Protein AF-A0A4R3YMQ5-F1 (afdb_monomer)

pLDDT: mean 91.07, std 9.38, range [49.69, 98.44]

Radius of gyration: 19.77 Å; Cα contacts (8 Å, |Δi|>4): 16; chains: 1; bounding box: 44×19×56 Å

Mean predicted aligned error: 5.19 Å

Structure (mmCIF, N/CA/C/O backbone):
data_AF-A0A4R3YMQ5-F1
#
_entry.id   AF-A0A4R3YMQ5-F1
#
loop_
_atom_site.group_PDB
_atom_site.id
_atom_site.type_symbol
_atom_site.label_atom_id
_atom_site.label_alt_id
_atom_site.label_comp_id
_atom_site.label_asym_id
_atom_site.label_entity_id
_atom_site.label_seq_id
_atom_site.pdbx_PDB_ins_code
_atom_site.Cartn_x
_atom_site.Cartn_y
_atom_site.Cartn_z
_atom_site.occupancy
_atom_site.B_iso_or_equiv
_atom_site.auth_seq_id
_atom_site.auth_comp_id
_atom_site.auth_asym_id
_atom_site.auth_atom_id
_atom_site.pdbx_PDB_model_num
ATOM 1 N N . MET A 1 1 ? 17.869 11.058 -12.123 1.00 59.25 1 MET A N 1
ATOM 2 C CA . MET A 1 1 ? 17.644 10.157 -10.970 1.00 59.25 1 MET A CA 1
ATOM 3 C C . MET A 1 1 ? 18.714 9.081 -11.001 1.00 59.25 1 MET A C 1
ATOM 5 O O . MET A 1 1 ? 18.903 8.506 -12.069 1.00 59.25 1 MET A O 1
ATOM 9 N N . LYS A 1 2 ? 19.456 8.834 -9.913 1.00 74.19 2 LYS A N 1
ATOM 10 C CA . LYS A 1 2 ? 20.405 7.711 -9.899 1.00 74.19 2 LYS A CA 1
ATOM 11 C C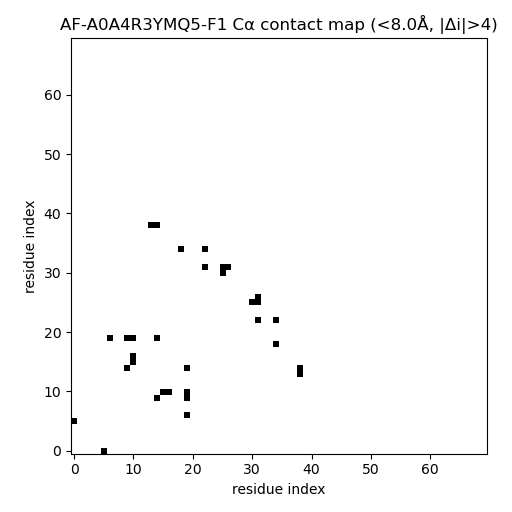 . LYS A 1 2 ? 19.614 6.412 -9.727 1.00 74.19 2 LYS A C 1
ATOM 13 O O . LYS A 1 2 ? 18.584 6.394 -9.063 1.00 74.19 2 LYS A O 1
ATOM 18 N N . LYS A 1 3 ? 20.101 5.312 -10.309 1.00 72.50 3 LYS A N 1
ATOM 19 C CA . LYS A 1 3 ? 19.459 3.987 -10.210 1.00 72.50 3 LYS A CA 1
ATOM 20 C C . LYS A 1 3 ? 19.261 3.544 -8.749 1.00 72.50 3 LYS A C 1
ATOM 22 O O . LYS A 1 3 ? 18.260 2.913 -8.439 1.00 72.50 3 LYS A O 1
ATOM 27 N N . GLN A 1 4 ? 20.175 3.943 -7.859 1.00 75.00 4 GLN A N 1
ATOM 28 C CA . GLN A 1 4 ? 20.081 3.711 -6.413 1.00 75.00 4 GLN A CA 1
ATOM 29 C C . GLN A 1 4 ? 18.884 4.429 -5.769 1.00 75.00 4 GLN A C 1
ATOM 31 O O . GLN A 1 4 ? 18.178 3.811 -4.979 1.00 75.00 4 GLN A O 1
ATOM 36 N N . ASP A 1 5 ? 18.603 5.679 -6.154 1.00 87.25 5 ASP A N 1
ATOM 37 C CA . ASP A 1 5 ? 17.481 6.455 -5.601 1.00 87.25 5 ASP A CA 1
ATOM 38 C C . ASP A 1 5 ? 16.135 5.796 -5.943 1.00 87.25 5 ASP A C 1
ATOM 40 O O . ASP A 1 5 ? 15.241 5.713 -5.108 1.00 87.25 5 ASP A O 1
ATOM 44 N N . ILE A 1 6 ? 16.009 5.269 -7.168 1.00 87.19 6 ILE A N 1
ATOM 45 C CA . ILE A 1 6 ? 14.798 4.581 -7.637 1.00 87.19 6 ILE A CA 1
ATOM 46 C C . ILE A 1 6 ? 14.557 3.306 -6.823 1.00 87.19 6 ILE A C 1
ATOM 48 O O . ILE A 1 6 ? 13.448 3.086 -6.345 1.00 87.19 6 ILE A O 1
ATOM 52 N N . THR A 1 7 ? 15.586 2.476 -6.636 1.00 89.06 7 THR A N 1
ATOM 53 C CA . THR A 1 7 ? 15.462 1.230 -5.866 1.00 89.06 7 THR A CA 1
ATOM 54 C C . THR A 1 7 ? 15.047 1.492 -4.420 1.00 89.06 7 THR A C 1
ATOM 56 O O . THR A 1 7 ? 14.187 0.774 -3.911 1.00 89.06 7 THR A O 1
ATOM 59 N N . ILE A 1 8 ? 15.606 2.522 -3.776 1.00 90.50 8 ILE A N 1
ATOM 60 C CA . ILE A 1 8 ? 15.226 2.911 -2.410 1.00 90.50 8 ILE A CA 1
ATOM 61 C C . ILE A 1 8 ? 13.755 3.333 -2.379 1.00 90.50 8 ILE A C 1
ATOM 63 O O . ILE A 1 8 ? 12.977 2.735 -1.644 1.00 90.50 8 ILE A O 1
ATOM 67 N N . CYS A 1 9 ? 13.335 4.256 -3.253 1.00 92.00 9 CYS A N 1
ATOM 68 C CA . CYS A 1 9 ? 11.940 4.702 -3.301 1.00 92.00 9 CYS A CA 1
ATOM 69 C C . CYS A 1 9 ? 10.946 3.552 -3.523 1.00 92.00 9 CYS A C 1
ATOM 71 O O . CYS A 1 9 ? 9.880 3.528 -2.912 1.00 92.00 9 CYS A O 1
ATOM 73 N N . LEU A 1 10 ? 11.274 2.595 -4.396 1.00 92.75 10 LEU A N 1
ATOM 74 C CA . LEU A 1 10 ? 10.408 1.442 -4.647 1.00 92.75 10 LEU A CA 1
ATOM 75 C C . LEU A 1 10 ? 10.371 0.483 -3.453 1.00 92.75 10 LEU A C 1
ATOM 77 O O . LEU A 1 10 ? 9.306 -0.047 -3.136 1.00 92.75 10 LEU A O 1
ATOM 81 N N . THR A 1 11 ? 11.505 0.290 -2.777 1.00 93.62 11 THR A N 1
ATOM 82 C CA . THR A 1 11 ? 11.591 -0.530 -1.560 1.00 93.62 11 THR A CA 1
ATOM 83 C C . THR A 1 11 ? 10.760 0.085 -0.436 1.00 93.62 11 THR A C 1
ATOM 85 O O . THR A 1 11 ? 9.954 -0.613 0.175 1.00 93.62 11 THR A O 1
ATOM 88 N N . ASP A 1 12 ? 10.870 1.398 -0.228 1.00 93.50 12 ASP A N 1
ATOM 89 C CA . ASP A 1 12 ? 10.095 2.139 0.774 1.00 93.50 12 ASP A CA 1
ATOM 90 C C . ASP A 1 12 ? 8.592 2.144 0.449 1.00 93.50 12 ASP A C 1
ATOM 92 O O . ASP A 1 12 ? 7.749 2.099 1.344 1.00 93.50 12 ASP A O 1
ATOM 96 N N . ALA A 1 13 ? 8.234 2.104 -0.838 1.00 92.25 13 ALA A N 1
ATOM 97 C CA . ALA A 1 13 ? 6.860 1.888 -1.298 1.00 92.25 13 ALA A CA 1
ATOM 98 C C . ALA A 1 13 ? 6.373 0.430 -1.119 1.00 92.25 13 ALA A C 1
ATOM 100 O O . ALA A 1 13 ? 5.274 0.070 -1.556 1.00 92.25 13 ALA A O 1
ATOM 101 N N . GLY A 1 14 ? 7.183 -0.437 -0.507 1.00 92.50 14 GLY A N 1
ATOM 102 C CA . GLY A 1 14 ? 6.872 -1.838 -0.246 1.00 92.50 14 GLY A CA 1
ATOM 103 C C . GLY A 1 14 ? 6.899 -2.727 -1.488 1.00 92.50 14 GLY A C 1
ATOM 104 O O . GLY A 1 14 ? 6.293 -3.804 -1.462 1.00 92.50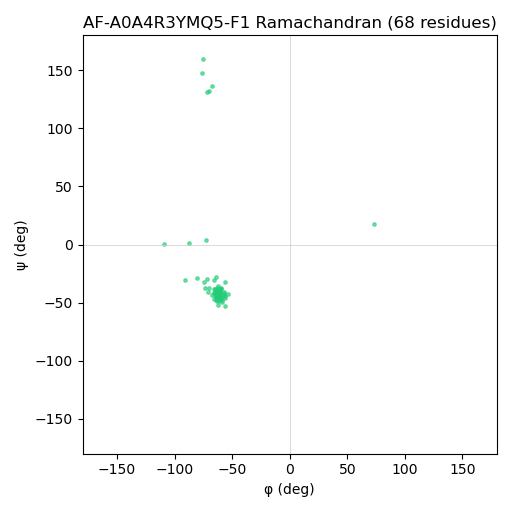 14 GLY A O 1
ATOM 105 N N . CYS A 1 15 ? 7.524 -2.286 -2.587 1.00 93.38 15 CYS A N 1
ATOM 106 C CA . CYS A 1 15 ? 7.696 -3.123 -3.774 1.00 93.38 15 CYS A CA 1
ATOM 107 C C . CYS A 1 15 ? 8.654 -4.271 -3.444 1.00 93.38 15 CYS A C 1
ATOM 109 O O . CYS A 1 15 ? 9.702 -4.065 -2.833 1.00 93.38 15 CYS A O 1
ATOM 111 N N . GLN A 1 16 ? 8.317 -5.484 -3.877 1.00 91.06 16 GLN A N 1
ATOM 112 C CA . GLN A 1 16 ? 9.220 -6.624 -3.727 1.00 91.06 16 GLN A CA 1
ATOM 113 C C . GLN A 1 16 ? 10.373 -6.556 -4.733 1.00 91.06 16 GLN A C 1
ATOM 115 O O . GLN A 1 16 ? 10.261 -5.908 -5.774 1.00 91.06 16 GLN A O 1
ATOM 120 N N . LEU A 1 17 ? 11.465 -7.265 -4.438 1.00 88.75 17 LEU A N 1
ATOM 121 C CA . LEU A 1 17 ? 12.667 -7.290 -5.277 1.00 88.75 17 LEU A CA 1
ATOM 122 C C . LEU A 1 17 ? 12.353 -7.667 -6.733 1.00 88.75 17 LEU A C 1
ATOM 124 O O . LEU A 1 17 ? 12.811 -6.977 -7.639 1.00 88.75 17 LEU A O 1
ATOM 128 N N . ASP A 1 18 ? 11.489 -8.660 -6.955 1.00 90.12 18 ASP A N 1
ATOM 129 C CA . ASP A 1 18 ? 11.072 -9.085 -8.299 1.00 90.12 18 ASP A CA 1
ATOM 130 C C . ASP A 1 18 ? 10.377 -7.957 -9.075 1.00 90.12 18 ASP A C 1
ATOM 132 O O . ASP A 1 18 ? 10.574 -7.781 -10.276 1.00 90.12 18 ASP A O 1
ATOM 136 N N . MET A 1 19 ? 9.571 -7.156 -8.377 1.00 91.25 19 MET A N 1
ATOM 137 C CA . MET A 1 19 ? 8.851 -6.030 -8.962 1.00 91.25 19 MET A CA 1
ATOM 138 C C . MET A 1 19 ? 9.783 -4.856 -9.263 1.00 91.25 19 MET A C 1
ATOM 140 O O . MET A 1 19 ? 9.634 -4.198 -10.290 1.00 91.25 19 MET A O 1
ATOM 144 N N . ILE A 1 20 ? 10.758 -4.613 -8.386 1.00 92.19 20 ILE A N 1
ATOM 145 C CA . ILE A 1 20 ? 11.808 -3.612 -8.592 1.00 92.19 20 ILE A CA 1
ATOM 146 C C . ILE A 1 20 ? 12.656 -3.992 -9.805 1.00 92.19 20 ILE A C 1
ATOM 148 O O . ILE A 1 20 ? 12.935 -3.140 -10.646 1.00 92.19 20 ILE A O 1
ATOM 152 N N . GLN A 1 21 ? 13.030 -5.265 -9.927 1.00 91.31 21 GLN A N 1
ATOM 153 C CA . GLN A 1 21 ? 13.784 -5.757 -11.071 1.00 91.31 21 GLN A CA 1
ATOM 154 C C . GLN A 1 21 ? 12.989 -5.582 -12.370 1.00 91.31 21 GLN A C 1
ATOM 156 O O . GLN A 1 21 ? 13.497 -4.958 -13.300 1.00 91.31 21 GLN A O 1
ATOM 161 N N . GLN A 1 22 ? 11.718 -6.002 -12.396 1.00 90.81 22 GLN A N 1
ATOM 162 C CA . GLN A 1 22 ? 10.836 -5.780 -13.548 1.00 90.81 22 GLN A CA 1
ATOM 163 C C . GLN A 1 22 ? 10.732 -4.292 -13.907 1.00 90.81 22 GLN A C 1
ATOM 165 O O . GLN A 1 22 ? 10.860 -3.929 -15.072 1.00 90.81 22 GLN A O 1
ATOM 170 N N . PHE A 1 23 ? 10.561 -3.411 -12.917 1.00 92.12 23 PHE A N 1
ATOM 171 C CA . PHE A 1 23 ? 10.486 -1.966 -13.142 1.00 92.12 23 PHE A CA 1
ATOM 172 C C . PHE A 1 23 ? 11.765 -1.401 -13.781 1.00 92.12 23 PHE A C 1
ATOM 174 O O . PHE A 1 23 ? 11.695 -0.546 -14.667 1.00 92.12 23 PHE A O 1
ATOM 181 N N . LEU A 1 24 ? 12.935 -1.871 -13.336 1.00 90.00 24 LEU A N 1
ATOM 182 C CA . LEU A 1 24 ? 14.232 -1.443 -13.859 1.00 90.00 24 LEU A CA 1
ATOM 183 C C . LEU A 1 24 ? 14.510 -1.977 -15.272 1.00 90.00 24 LEU A C 1
ATOM 185 O O . LEU A 1 24 ? 15.214 -1.306 -16.024 1.00 90.00 24 LEU A O 1
ATOM 189 N N . GLU A 1 25 ? 13.974 -3.148 -15.620 1.00 92.19 25 GLU A N 1
ATOM 190 C CA . GLU A 1 25 ? 14.126 -3.790 -16.935 1.00 92.19 25 GLU A CA 1
ATOM 191 C C . GLU A 1 25 ? 13.185 -3.216 -18.002 1.00 92.19 25 GLU A C 1
ATOM 193 O O . GLU A 1 25 ? 13.529 -3.215 -19.182 1.00 92.19 25 GLU A O 1
ATOM 198 N N . LYS A 1 26 ? 12.007 -2.704 -17.621 1.00 90.00 26 LYS A N 1
ATOM 199 C CA . LYS A 1 26 ? 11.095 -2.057 -18.576 1.00 90.00 26 LYS A CA 1
ATOM 200 C C . LYS A 1 26 ? 11.656 -0.720 -19.042 1.00 90.00 26 LYS A C 1
ATOM 202 O O . LYS A 1 26 ? 12.038 0.094 -18.210 1.00 90.00 26 LYS A O 1
ATOM 207 N N . GLU A 1 27 ? 11.665 -0.463 -20.346 1.00 87.81 27 GLU A N 1
ATOM 208 C CA . GLU A 1 27 ? 12.008 0.855 -20.907 1.00 87.81 27 GLU A CA 1
ATOM 209 C C . GLU A 1 27 ? 10.770 1.747 -21.074 1.00 87.81 27 GLU A C 1
ATOM 211 O O . GLU A 1 27 ? 10.854 2.968 -20.915 1.00 87.81 27 GLU A O 1
ATOM 216 N N . ASP A 1 28 ? 9.617 1.121 -21.318 1.00 93.94 28 ASP A N 1
ATOM 217 C CA . ASP A 1 28 ? 8.334 1.787 -21.496 1.00 93.94 28 ASP A CA 1
ATOM 218 C C . ASP A 1 28 ? 7.789 2.364 -20.176 1.00 93.94 28 ASP A C 1
ATOM 220 O O . ASP A 1 28 ? 7.764 1.710 -19.126 1.00 93.94 28 ASP A O 1
ATOM 224 N N . GLN A 1 29 ? 7.367 3.630 -20.224 1.00 91.00 29 GLN A N 1
ATOM 225 C CA . GLN A 1 29 ? 6.881 4.352 -19.047 1.00 91.00 29 GLN A CA 1
ATOM 226 C C . GL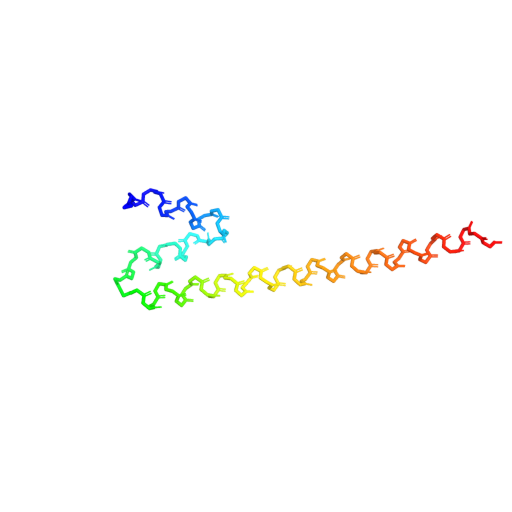N A 1 29 ? 5.477 3.907 -18.631 1.00 91.00 29 GLN A C 1
ATOM 228 O O . GLN A 1 29 ? 5.184 3.893 -17.433 1.00 91.00 29 GLN A O 1
ATOM 233 N N . ASP A 1 30 ? 4.626 3.507 -19.574 1.00 93.69 30 ASP A N 1
ATOM 234 C CA . ASP A 1 30 ? 3.272 3.054 -19.268 1.00 93.69 30 ASP A CA 1
ATOM 235 C C . ASP A 1 30 ? 3.305 1.695 -18.563 1.00 93.69 30 ASP A C 1
ATOM 237 O O . ASP A 1 30 ? 2.623 1.511 -17.552 1.00 93.69 30 ASP A O 1
ATOM 241 N N . GLU A 1 31 ? 4.173 0.775 -18.992 1.00 92.44 31 GLU A N 1
ATOM 242 C CA . GLU A 1 31 ? 4.400 -0.497 -18.298 1.00 92.44 31 GLU A CA 1
ATOM 243 C C . GLU A 1 31 ? 4.904 -0.286 -16.861 1.00 92.44 31 GLU A C 1
ATOM 245 O O . GLU A 1 31 ? 4.407 -0.910 -15.915 1.00 92.44 31 GLU A O 1
ATOM 250 N N . ARG A 1 32 ? 5.844 0.646 -16.666 1.00 92.38 32 ARG A N 1
ATOM 251 C CA . ARG A 1 32 ? 6.323 1.045 -15.333 1.00 92.38 32 ARG A CA 1
ATOM 252 C C . ARG A 1 32 ? 5.200 1.616 -14.467 1.00 92.38 32 ARG A C 1
ATOM 254 O O . ARG A 1 32 ? 5.080 1.251 -13.297 1.00 92.38 32 ARG A O 1
ATOM 261 N N . LEU A 1 33 ? 4.349 2.477 -15.025 1.00 93.88 33 LEU A N 1
ATOM 262 C CA . LEU A 1 33 ? 3.196 3.039 -14.317 1.00 93.88 33 LEU A CA 1
ATOM 263 C C . LEU A 1 33 ? 2.164 1.967 -13.951 1.00 93.88 33 LEU A C 1
ATOM 265 O O . LEU A 1 33 ? 1.594 2.019 -12.858 1.00 93.88 33 LEU A O 1
ATOM 269 N N . ILE A 1 34 ? 1.926 0.988 -14.826 1.00 94.19 34 ILE A N 1
ATOM 270 C CA . ILE A 1 34 ? 1.038 -0.149 -14.552 1.00 94.19 34 ILE A CA 1
ATOM 271 C C . ILE A 1 34 ? 1.564 -0.962 -13.365 1.00 94.19 34 ILE A C 1
ATOM 273 O O . ILE A 1 34 ? 0.782 -1.283 -12.465 1.00 94.19 34 ILE A O 1
ATOM 277 N N . LEU A 1 35 ? 2.874 -1.233 -13.309 1.00 93.12 35 LEU A N 1
ATOM 278 C CA . LEU A 1 35 ? 3.490 -1.885 -12.151 1.00 93.12 35 LEU A CA 1
ATOM 279 C C . LEU A 1 35 ? 3.207 -1.082 -10.873 1.00 93.12 35 LEU A C 1
ATOM 281 O O . LEU A 1 35 ? 2.625 -1.616 -9.932 1.00 93.12 35 LEU A O 1
ATOM 285 N N . LEU A 1 36 ? 3.495 0.220 -10.843 1.00 94.75 36 LEU A N 1
ATOM 286 C CA . LEU A 1 36 ? 3.244 1.041 -9.648 1.00 94.75 36 LEU A CA 1
ATOM 287 C C . LEU A 1 36 ? 1.766 1.065 -9.224 1.00 94.75 36 LEU A C 1
ATOM 289 O O . LEU A 1 36 ? 1.460 0.999 -8.031 1.00 94.75 36 LEU A O 1
ATOM 293 N N . LYS A 1 37 ? 0.830 1.108 -10.181 1.00 95.31 37 LYS A N 1
ATOM 294 C CA . LYS A 1 37 ? -0.612 1.016 -9.896 1.00 95.31 37 LYS A CA 1
ATOM 295 C C . LYS A 1 37 ? -0.974 -0.320 -9.247 1.00 95.31 37 LYS A C 1
ATOM 297 O O . LYS A 1 37 ? -1.737 -0.328 -8.284 1.00 95.31 37 LYS A O 1
ATOM 302 N N . LYS A 1 38 ? -0.393 -1.427 -9.717 1.00 93.75 38 LYS A N 1
ATOM 303 C CA . LYS A 1 38 ? -0.583 -2.751 -9.112 1.00 93.75 38 LYS A CA 1
ATOM 304 C C . LYS A 1 38 ? -0.092 -2.778 -7.664 1.00 93.75 38 LYS A C 1
ATOM 306 O O . LYS A 1 38 ? -0.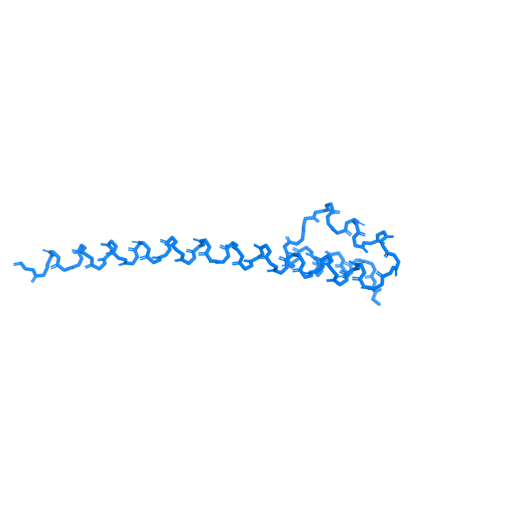831 -3.227 -6.792 1.00 93.75 38 LYS A O 1
ATOM 311 N N . GLN A 1 39 ? 1.096 -2.231 -7.391 1.00 94.44 39 GLN A N 1
ATOM 312 C CA . GLN A 1 39 ? 1.607 -2.128 -6.019 1.00 94.44 39 GLN A CA 1
ATOM 313 C C . GLN A 1 39 ? 0.654 -1.327 -5.127 1.00 94.44 39 GLN A C 1
ATOM 315 O O . GLN A 1 39 ? 0.334 -1.752 -4.017 1.00 94.44 39 GLN A O 1
ATOM 320 N N . LYS A 1 40 ? 0.157 -0.188 -5.621 1.00 95.75 40 LYS A N 1
ATOM 321 C CA . LYS A 1 40 ? -0.821 0.631 -4.896 1.00 95.75 40 LYS A CA 1
ATOM 322 C C . LYS A 1 40 ? -2.081 -0.168 -4.542 1.00 95.75 40 LYS A C 1
ATOM 324 O O . LYS A 1 40 ? -2.546 -0.071 -3.410 1.00 95.75 40 LYS A O 1
ATOM 329 N N . CYS A 1 41 ? -2.615 -0.967 -5.466 1.00 96.88 41 CYS A N 1
ATOM 330 C CA . CYS A 1 41 ? -3.759 -1.841 -5.192 1.00 96.88 41 CYS A CA 1
ATOM 331 C C . CYS A 1 41 ? -3.450 -2.861 -4.087 1.00 96.88 41 CYS A C 1
ATOM 333 O O . CYS A 1 41 ? -4.220 -2.963 -3.137 1.00 96.88 41 CYS A O 1
ATOM 335 N N . CYS A 1 42 ? -2.298 -3.535 -4.138 1.00 94.88 42 CYS A N 1
ATOM 336 C CA . CYS A 1 42 ? -1.902 -4.491 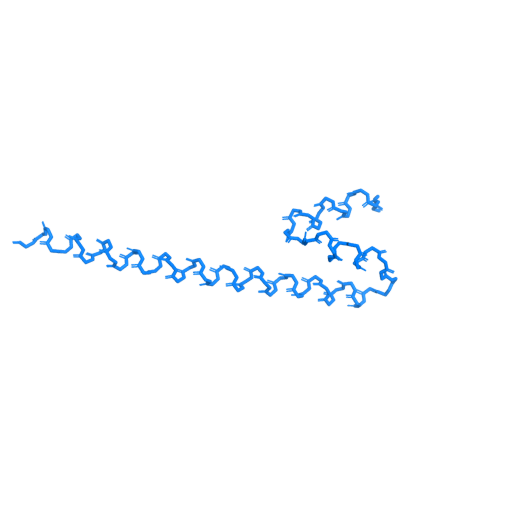-3.099 1.00 94.88 42 CYS A CA 1
ATOM 337 C C . CYS A 1 42 ? -1.768 -3.840 -1.711 1.00 94.88 42 CYS A C 1
ATOM 339 O O . CYS A 1 42 ? -2.129 -4.443 -0.700 1.00 94.88 42 CYS A O 1
ATOM 341 N N . LEU A 1 43 ? -1.255 -2.608 -1.638 1.00 96.12 43 LEU A N 1
ATOM 342 C CA . LEU A 1 43 ? -1.186 -1.859 -0.379 1.00 96.12 43 LEU A CA 1
ATOM 343 C C . LEU A 1 43 ? -2.580 -1.515 0.154 1.00 96.12 43 LEU A C 1
ATOM 345 O O . LEU A 1 43 ? -2.823 -1.666 1.349 1.00 96.12 43 LEU A O 1
ATOM 349 N N . LEU A 1 44 ? -3.500 -1.098 -0.720 1.00 97.25 44 LEU A N 1
ATOM 350 C CA . LEU A 1 44 ? -4.886 -0.818 -0.340 1.00 97.25 44 LEU A CA 1
ATOM 351 C C . LEU A 1 44 ? -5.599 -2.076 0.165 1.00 97.25 44 LEU A C 1
ATOM 353 O O . LEU A 1 44 ? -6.279 -2.022 1.182 1.00 97.25 44 LEU A O 1
ATOM 357 N N . GLU A 1 45 ? -5.403 -3.224 -0.480 1.00 97.25 45 GLU A N 1
ATOM 358 C CA . GLU A 1 45 ? -5.962 -4.500 -0.018 1.00 97.25 45 GLU A CA 1
ATOM 359 C C . GLU A 1 45 ? -5.452 -4.876 1.378 1.00 97.25 45 GLU A C 1
ATOM 361 O O . GLU A 1 45 ? -6.245 -5.226 2.255 1.00 97.25 45 GLU A O 1
ATOM 366 N N . LYS A 1 46 ? -4.140 -4.739 1.619 1.00 96.50 46 LYS A N 1
ATOM 367 C CA . LYS A 1 46 ? -3.546 -4.954 2.948 1.00 96.50 46 LYS A CA 1
ATOM 368 C C . LYS A 1 46 ? -4.113 -3.986 3.981 1.00 96.50 46 LYS A C 1
ATOM 370 O O . LYS A 1 46 ? -4.456 -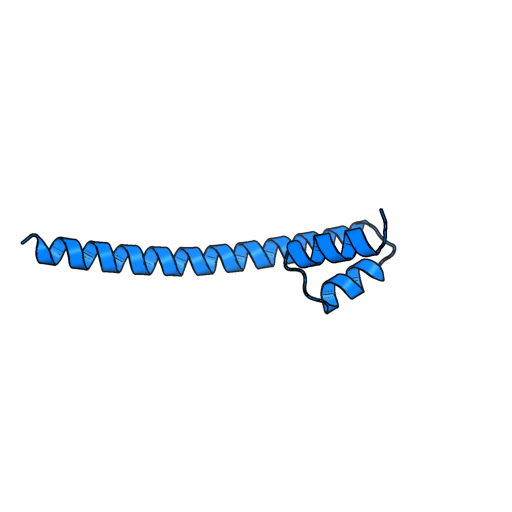4.415 5.079 1.00 96.50 46 LYS A O 1
ATOM 375 N N . LEU A 1 47 ? -4.250 -2.708 3.628 1.00 97.38 47 LEU A N 1
ATOM 376 C CA . LEU A 1 47 ? -4.852 -1.696 4.494 1.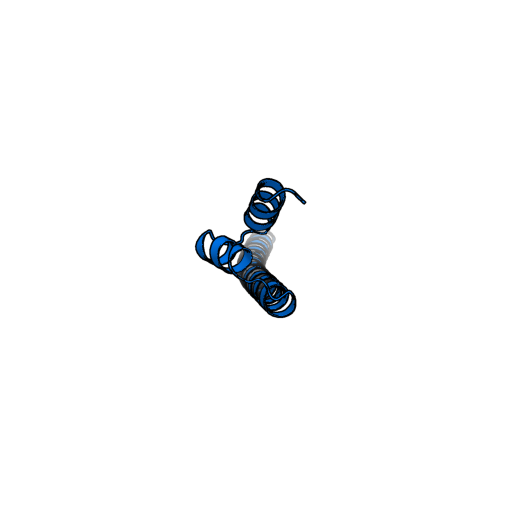00 97.38 47 LEU A CA 1
ATOM 377 C C . LEU A 1 47 ? -6.291 -2.074 4.859 1.00 97.38 47 LEU A C 1
ATOM 379 O O . LEU A 1 47 ? -6.639 -2.073 6.034 1.00 97.38 47 LEU A O 1
ATOM 383 N N . HIS A 1 48 ? -7.110 -2.456 3.878 1.00 97.62 48 HIS A N 1
ATOM 384 C CA . HIS A 1 48 ? -8.485 -2.889 4.118 1.00 97.62 48 HIS A CA 1
ATOM 385 C C . HIS A 1 48 ? -8.560 -4.153 4.983 1.00 97.62 48 HIS A C 1
ATOM 387 O O . HIS A 1 48 ? -9.470 -4.280 5.799 1.00 97.62 48 HIS A O 1
ATOM 393 N N . MET A 1 49 ? -7.615 -5.083 4.838 1.00 97.94 49 MET A N 1
ATOM 394 C CA . MET A 1 49 ? -7.532 -6.264 5.698 1.00 97.94 49 MET A CA 1
ATOM 395 C C . MET A 1 49 ? -7.200 -5.888 7.146 1.00 97.94 49 MET A C 1
ATOM 397 O O . MET A 1 49 ? -7.867 -6.367 8.061 1.00 97.94 49 MET A O 1
ATOM 401 N N . ILE A 1 50 ? -6.203 -5.026 7.353 1.00 98.12 50 ILE A N 1
ATOM 402 C CA . ILE A 1 50 ? -5.815 -4.548 8.687 1.00 98.12 50 ILE A CA 1
ATOM 403 C C . ILE A 1 50 ? -6.967 -3.765 9.322 1.00 98.12 50 ILE A C 1
ATOM 405 O O . ILE A 1 50 ? -7.290 -4.006 10.480 1.00 98.12 50 ILE A O 1
ATOM 409 N N . GLN A 1 51 ? -7.643 -2.901 8.560 1.00 98.25 51 GLN A N 1
ATOM 410 C CA . GLN A 1 51 ? -8.806 -2.155 9.042 1.00 98.25 51 GLN A CA 1
ATOM 411 C C . GLN A 1 51 ? -9.895 -3.096 9.567 1.00 98.25 51 GLN A C 1
ATOM 413 O O . GLN A 1 51 ? -10.358 -2.915 10.683 1.00 98.25 51 GLN A O 1
ATOM 418 N N . LYS A 1 52 ? -10.228 -4.164 8.829 1.00 98.06 52 LYS A N 1
ATOM 419 C CA . LYS A 1 52 ? -11.206 -5.164 9.292 1.00 98.06 52 LYS A CA 1
ATOM 420 C C . LYS A 1 52 ? -10.788 -5.846 10.594 1.00 98.06 52 LYS A C 1
ATOM 422 O O . LYS A 1 52 ? -11.639 -6.156 11.420 1.00 98.06 52 LYS A O 1
ATOM 427 N N . GLN A 1 53 ? -9.494 -6.115 10.776 1.00 98.19 53 GLN A N 1
ATOM 428 C CA . GLN A 1 53 ? -8.993 -6.693 12.027 1.00 98.19 53 GLN A CA 1
ATOM 429 C C . GLN A 1 53 ? -9.166 -5.718 13.194 1.00 98.19 53 GLN A C 1
ATOM 431 O O . GLN A 1 53 ? -9.591 -6.136 14.269 1.00 98.19 53 GLN A O 1
ATOM 436 N N . ILE A 1 54 ? -8.882 -4.433 12.968 1.00 98.44 54 ILE A N 1
ATOM 437 C CA . ILE A 1 54 ? -9.087 -3.369 13.956 1.00 98.44 54 ILE A CA 1
ATOM 438 C C . ILE A 1 54 ? -10.574 -3.239 14.292 1.00 98.44 54 ILE A C 1
ATOM 440 O O . ILE A 1 54 ? -10.918 -3.302 15.465 1.00 98.44 54 ILE A O 1
ATOM 444 N N . ASP A 1 55 ? -11.455 -3.176 13.292 1.00 97.88 55 ASP A N 1
ATOM 445 C CA . ASP A 1 55 ? -12.905 -3.056 13.498 1.00 97.88 55 ASP A CA 1
ATOM 446 C C . ASP A 1 55 ? -13.453 -4.210 14.360 1.00 97.88 55 ASP A C 1
ATOM 448 O O . ASP A 1 55 ? -14.261 -4.001 15.268 1.00 97.88 55 ASP A O 1
ATOM 452 N N . CYS A 1 56 ? -12.982 -5.440 14.119 1.00 97.75 56 CYS A N 1
ATOM 453 C CA . CYS A 1 56 ? -13.327 -6.597 14.945 1.00 97.75 56 CYS A CA 1
ATOM 454 C C . CYS A 1 56 ? -12.837 -6.443 16.392 1.00 97.75 56 CYS A C 1
ATOM 456 O O . CYS A 1 56 ? -13.583 -6.738 17.326 1.00 97.75 56 CYS A O 1
ATOM 458 N N . LEU A 1 57 ? -11.592 -5.999 16.592 1.00 98.00 57 LEU A N 1
ATOM 459 C CA . LEU A 1 57 ? -11.038 -5.778 17.930 1.00 98.00 57 LEU A CA 1
ATOM 460 C C . LEU A 1 57 ? -11.791 -4.673 18.675 1.00 98.00 57 LEU A C 1
ATOM 462 O O . LEU A 1 57 ? -12.134 -4.859 19.841 1.00 98.00 57 LEU A O 1
ATOM 466 N N . ASP A 1 58 ? -12.107 -3.569 18.002 1.00 98.00 58 ASP A N 1
ATOM 467 C CA . ASP A 1 58 ? -12.871 -2.459 18.568 1.00 98.00 58 ASP A CA 1
ATOM 468 C C . ASP A 1 58 ? -14.268 -2.908 19.002 1.00 98.00 58 ASP A C 1
ATOM 470 O O . ASP A 1 58 ? -14.715 -2.568 20.100 1.00 98.00 58 ASP A O 1
ATOM 474 N N . TYR A 1 59 ? -14.931 -3.742 18.195 1.00 97.44 59 TYR A N 1
ATOM 475 C CA . TYR A 1 59 ? -16.212 -4.343 18.559 1.00 97.44 59 TYR A CA 1
ATOM 476 C C . TYR A 1 59 ? -16.116 -5.210 19.825 1.00 97.44 59 TYR A C 1
ATOM 478 O O . TYR A 1 59 ? -16.947 -5.079 20.732 1.00 97.44 59 TYR A O 1
ATOM 486 N N . PHE A 1 60 ? -15.093 -6.065 19.930 1.00 97.19 60 PHE A N 1
ATOM 487 C CA . PHE A 1 60 ? -14.883 -6.887 21.125 1.00 97.19 60 PHE A CA 1
ATOM 488 C C . PHE A 1 60 ? -14.586 -6.033 22.360 1.00 97.19 60 PHE A C 1
ATOM 490 O O . PHE A 1 60 ? -15.174 -6.254 23.418 1.00 97.19 60 PHE A O 1
ATOM 497 N N . ILE A 1 61 ? -13.726 -5.020 22.229 1.00 96.75 61 ILE A N 1
ATOM 498 C CA . ILE A 1 61 ? -13.402 -4.090 23.317 1.00 96.75 61 ILE A CA 1
ATOM 499 C C . ILE A 1 61 ? -14.654 -3.338 23.776 1.00 96.75 61 ILE A C 1
ATOM 501 O O . ILE A 1 61 ? -14.873 -3.194 24.979 1.00 96.75 61 ILE A O 1
ATOM 505 N N . TYR A 1 62 ? -15.475 -2.855 22.841 1.00 96.81 62 TYR A N 1
ATOM 506 C CA . TYR A 1 62 ? -16.731 -2.179 23.157 1.00 96.81 62 TYR A CA 1
ATOM 507 C C . TYR A 1 62 ? -17.685 -3.098 23.928 1.00 96.81 62 TYR A C 1
ATOM 509 O O . TYR A 1 62 ? -18.211 -2.698 24.966 1.00 96.81 62 TYR A O 1
ATOM 517 N N . THR A 1 63 ? -17.858 -4.334 23.457 1.00 95.62 63 THR A N 1
ATOM 518 C CA . THR A 1 63 ? -18.731 -5.332 24.092 1.00 95.62 63 THR A CA 1
ATOM 519 C C . THR A 1 63 ? -18.291 -5.615 25.529 1.00 95.62 63 THR A C 1
ATOM 521 O O . THR A 1 63 ? -19.091 -5.472 26.450 1.00 95.62 63 THR A O 1
ATOM 524 N N . LEU A 1 64 ? -16.998 -5.879 25.746 1.00 95.44 64 LEU A N 1
ATOM 525 C CA . LEU A 1 64 ? -16.449 -6.124 27.084 1.00 95.44 64 LEU A CA 1
ATOM 526 C C . LEU A 1 64 ? -16.582 -4.911 28.013 1.00 95.44 64 LEU A C 1
ATOM 528 O O . LEU A 1 64 ? -16.820 -5.061 29.209 1.00 95.44 64 LEU A O 1
ATOM 532 N N . LYS A 1 65 ? -16.416 -3.689 27.494 1.00 94.25 65 LYS A N 1
ATOM 533 C CA . LYS A 1 65 ? -16.610 -2.470 28.295 1.00 94.25 65 LYS A CA 1
ATOM 534 C C . LYS A 1 65 ? -18.061 -2.297 28.723 1.00 94.25 65 LYS A C 1
ATOM 536 O O . LYS A 1 65 ? -18.293 -1.866 29.845 1.00 94.25 65 LYS A O 1
ATOM 541 N N . LYS A 1 66 ? -19.009 -2.629 27.845 1.00 92.00 66 LYS A N 1
ATOM 542 C CA . LYS A 1 66 ? -20.440 -2.531 28.133 1.00 92.00 66 LYS A CA 1
ATOM 543 C C . LYS A 1 66 ? -20.873 -3.541 29.200 1.00 92.00 66 LYS A C 1
ATOM 545 O O . LYS A 1 66 ? -21.573 -3.155 30.123 1.00 92.00 66 LYS A O 1
ATOM 550 N N . GLU A 1 67 ? -20.408 -4.786 29.112 1.00 82.19 67 GLU A N 1
ATOM 551 C CA . GLU A 1 67 ? -20.717 -5.840 30.096 1.00 82.19 67 GLU A CA 1
ATOM 552 C C . GLU A 1 67 ? -20.166 -5.545 31.501 1.00 82.19 67 GLU A C 1
ATOM 554 O O . GLU A 1 67 ? -20.740 -5.986 32.484 1.00 82.19 67 GLU A O 1
ATOM 559 N N . ASN A 1 68 ? -19.075 -4.780 31.613 1.00 71.31 68 ASN A N 1
ATOM 560 C CA . ASN A 1 68 ? -18.500 -4.379 32.905 1.00 71.31 68 ASN A CA 1
ATOM 561 C C . ASN A 1 68 ? -19.112 -3.086 33.487 1.00 71.31 68 ASN A C 1
ATOM 563 O O . ASN A 1 68 ? -18.636 -2.597 34.513 1.00 71.31 68 ASN A O 1
ATOM 567 N N . GLN A 1 69 ? -20.094 -2.481 32.810 1.00 60.50 69 GLN A N 1
ATOM 568 C CA . GLN A 1 69 ? -20.789 -1.264 33.255 1.00 60.50 69 GLN A CA 1
ATOM 569 C C . GLN A 1 69 ? -22.243 -1.514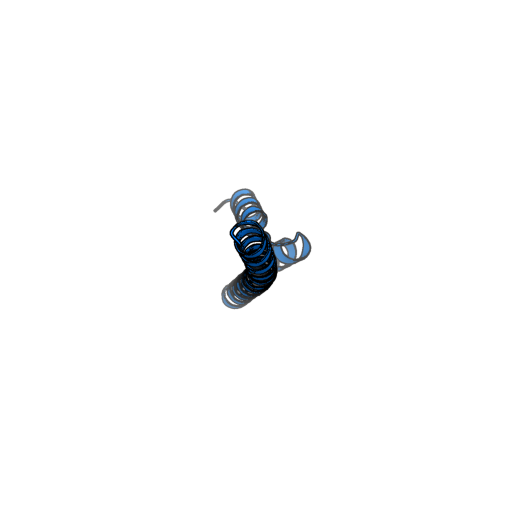 33.696 1.00 60.50 69 GLN A C 1
ATOM 571 O O . GLN A 1 69 ? -22.909 -0.562 34.107 1.00 60.50 69 GLN A O 1
ATOM 576 N N . GLU A 1 70 ? -22.708 -2.765 33.646 1.00 49.69 70 GLU A N 1
ATOM 577 C CA . GLU A 1 70 ? -23.971 -3.256 34.225 1.00 49.69 70 GLU A CA 1
ATOM 578 C C . GLU A 1 70 ? -23.690 -4.112 35.470 1.00 49.69 70 GLU A C 1
ATOM 580 O O . GLU A 1 70 ? -24.498 -4.030 36.424 1.00 49.69 70 GLU A O 1
#

Solvent-accessible surface area (backbone atoms only — not comparable to full-atom values): 4053 Å² total; per-residue (Å²): 133,57,73,67,59,53,53,51,54,41,46,77,70,66,48,51,70,70,55,52,51,50,46,71,71,49,84,54,65,66,64,40,50,50,51,55,52,50,53,52,50,55,52,50,53,52,49,55,53,52,49,54,54,48,54,53,51,52,51,52,53,51,51,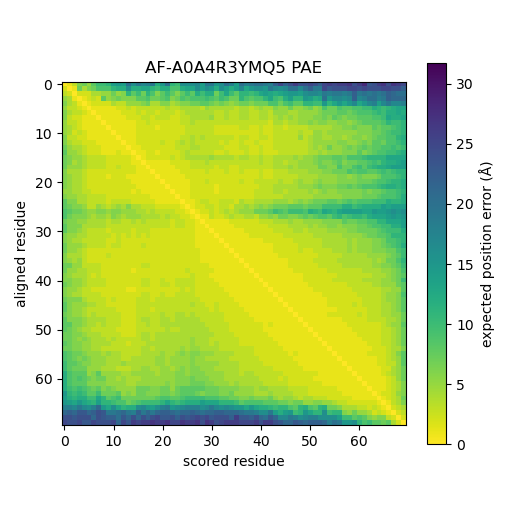57,54,53,66,74,74,112

Secondary structure (DSSP, 8-state):
--HHHHHHHHHHTT--HHHHHHHHH---HHHHHHHHHHHHHHHHHHHHHHHHHHHHHHHHHHHHHHHTT-

Sequence (70 aa):
MKKQDITICLTDAGCQLDMIQQFLEKEDQDERLILLKKQKCCLLEKLHMIQKQIDCLDYFIYTLKKENQE

Foldseek 3Di:
DDLVVQLVVCVVLVHDPVLNVVLVPDPDPVVNVVSVVVSVVVVVVVVVVVVVVVVVVVVVVVVVVVVVVD

Organism: NCBI:txid1796628